Protein AF-G9X267-F1 (afdb_monomer)

Nearest PDB structures (foldseek):
  6a28-assembly1_B  TM=3.922E-01  e=1.666E+00  Deinococcus radiodurans R1 = ATCC 13939 = DSM 20539
  6a28-assembly1_A  TM=4.130E-01  e=1.900E+00  Deinococcus radiodurans R1 = ATCC 13939 = DSM 20539
  6mc6-assembly1_A  TM=5.071E-01  e=2.642E+00  Deinococcus radiodurans R1 = ATCC 13939 = DSM 20539
  5csa-assembly1_A  TM=5.816E-01  e=4.191E+00  Saccharomyces cerevisiae S288C
  6z1p-assembly1_Ay  TM=4.092E-01  e=8.654E+00  Tetrahymena thermophila SB210

Mean predicted aligned error: 7.08 Å

pLDDT: mean 89.08, std 7.4, range [58.88, 97.56]

Sequence (119 aa):
MKIRKKKGFTLLEIIAAVSLIVIISSVAIPMYMNIVDKQKYNTDLAVALQLEQQAKTYYIENKDTDKEKLKKYIEGIYGTMPKSKYNGSEFTVEFDTAKKVTVSAGGKTFIDKGKEQEF

Structure (mmCIF, N/CA/C/O backbone):
data_AF-G9X267-F1
#
_entry.id   AF-G9X267-F1
#
loop_
_atom_site.group_PDB
_atom_site.id
_atom_site.type_symbol
_atom_site.label_atom_id
_atom_site.label_alt_id
_atom_site.label_comp_id
_atom_site.label_asym_id
_atom_site.label_entity_id
_atom_site.label_seq_id
_atom_site.pdbx_PDB_ins_code
_atom_site.Cartn_x
_atom_site.Cartn_y
_atom_site.Cartn_z
_atom_site.occupancy
_atom_site.B_iso_or_equiv
_atom_site.auth_seq_id
_atom_site.auth_comp_id
_atom_site.auth_asym_id
_atom_site.auth_atom_id
_atom_site.pdbx_PDB_model_num
ATOM 1 N N . MET A 1 1 ? -14.352 34.604 54.914 1.00 61.75 1 MET A N 1
ATOM 2 C CA . MET A 1 1 ? -13.678 33.882 53.809 1.00 61.75 1 MET A CA 1
ATOM 3 C C . MET A 1 1 ? -14.744 33.158 52.980 1.00 61.75 1 MET A C 1
ATOM 5 O O . MET A 1 1 ? -15.395 32.267 53.505 1.00 61.75 1 MET A O 1
ATOM 9 N N . LYS A 1 2 ? -15.038 33.602 51.744 1.00 69.69 2 LYS A N 1
ATOM 10 C CA . LYS A 1 2 ? -16.081 32.996 50.883 1.00 69.69 2 LYS A CA 1
ATOM 11 C C . LYS A 1 2 ? -15.565 31.671 50.303 1.00 69.69 2 LYS A C 1
ATOM 13 O O . LYS A 1 2 ? -14.648 31.687 49.487 1.00 69.69 2 LYS A O 1
ATOM 18 N N . ILE A 1 3 ? -16.161 30.543 50.688 1.00 73.38 3 ILE A N 1
ATOM 19 C CA . ILE A 1 3 ? -15.852 29.228 50.107 1.00 73.38 3 ILE A CA 1
ATOM 20 C C . ILE A 1 3 ? -16.477 29.166 48.706 1.00 73.38 3 ILE A C 1
ATOM 22 O O . ILE A 1 3 ? -17.699 29.172 48.557 1.00 73.38 3 ILE A O 1
ATOM 26 N N . ARG A 1 4 ? -15.646 29.140 47.658 1.00 74.38 4 ARG A N 1
ATOM 27 C CA . ARG A 1 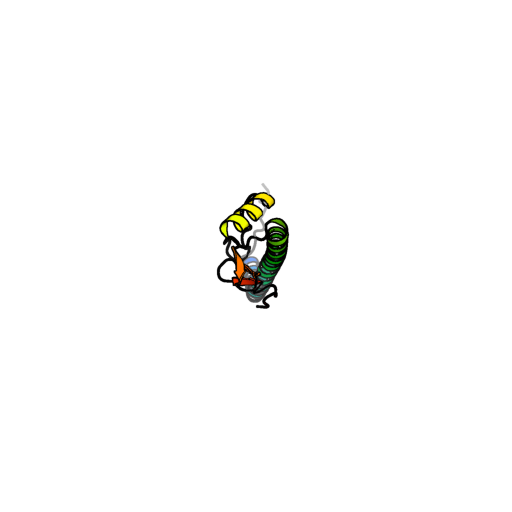4 ? -16.106 28.946 46.275 1.00 74.38 4 ARG A CA 1
ATOM 28 C C . ARG A 1 4 ? -16.433 27.465 46.066 1.00 74.38 4 ARG A C 1
ATOM 30 O O . ARG A 1 4 ? -15.525 26.639 46.053 1.00 74.38 4 ARG A O 1
ATOM 37 N N . LYS A 1 5 ? -17.712 27.121 45.880 1.00 76.50 5 LYS A N 1
ATOM 38 C CA . LYS A 1 5 ? -18.105 25.768 45.452 1.00 76.50 5 LYS A CA 1
ATOM 39 C C . LYS A 1 5 ? -17.572 25.526 44.039 1.00 76.50 5 LYS A C 1
ATOM 41 O O . LYS A 1 5 ? -17.958 26.233 43.109 1.00 76.50 5 LYS A O 1
ATOM 46 N N . LYS A 1 6 ? -16.690 24.539 43.872 1.00 75.81 6 LYS A N 1
ATOM 47 C CA . LYS A 1 6 ? -16.296 24.060 42.544 1.00 75.81 6 LYS A CA 1
ATOM 48 C C . LYS A 1 6 ? -17.446 23.220 41.991 1.00 75.81 6 LYS A C 1
ATOM 50 O O . LYS A 1 6 ? -17.775 22.190 42.570 1.00 75.81 6 LYS A O 1
ATOM 55 N N . LYS A 1 7 ? -18.083 23.676 40.910 1.00 77.19 7 LYS A N 1
ATOM 56 C CA . LYS A 1 7 ? -18.984 22.825 40.125 1.00 77.19 7 LYS A CA 1
ATOM 57 C C . LYS A 1 7 ? -18.103 21.820 39.377 1.00 77.19 7 LYS A C 1
ATOM 59 O O . LYS A 1 7 ? -17.317 22.229 38.529 1.00 77.19 7 LYS A O 1
ATOM 64 N N . GLY A 1 8 ? -18.153 20.555 39.782 1.00 76.06 8 GLY A N 1
ATOM 65 C CA . GLY A 1 8 ? -17.528 19.443 39.066 1.00 76.06 8 GLY A CA 1
ATOM 66 C C . GLY A 1 8 ? -18.527 18.782 38.119 1.00 76.06 8 GLY A C 1
ATOM 67 O O . GLY A 1 8 ? -19.733 18.948 38.296 1.00 76.06 8 GLY A O 1
ATOM 68 N N . PHE A 1 9 ? -18.014 18.044 37.135 1.00 81.00 9 PHE A N 1
ATOM 69 C CA . PHE A 1 9 ? -18.815 17.162 36.284 1.00 81.00 9 PHE A CA 1
ATOM 70 C C . PHE A 1 9 ? -19.533 16.101 37.123 1.00 81.00 9 PHE A C 1
ATOM 72 O O . PHE A 1 9 ? -18.973 15.578 38.091 1.00 81.00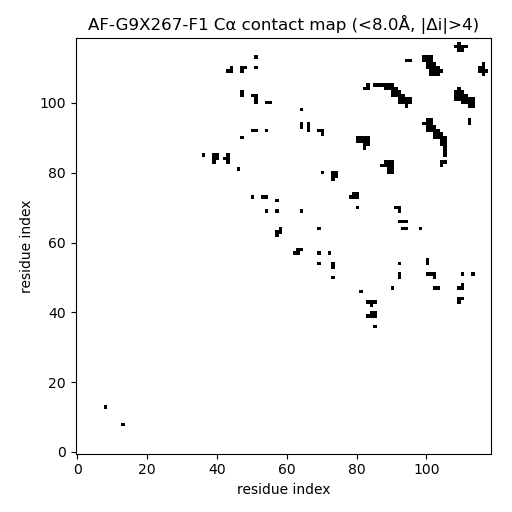 9 PHE A O 1
ATOM 79 N N . THR A 1 10 ? -20.762 15.768 36.740 1.00 91.06 10 THR A N 1
ATOM 80 C CA . THR A 1 10 ? -21.515 14.669 37.347 1.00 91.06 10 THR A CA 1
ATOM 81 C C . THR A 1 10 ? -21.170 13.341 36.674 1.00 91.06 10 THR A C 1
ATOM 83 O O . THR A 1 10 ? -20.849 13.286 35.487 1.00 91.06 10 THR A O 1
ATOM 86 N N . LEU A 1 11 ? -21.273 12.236 37.417 1.00 90.75 11 LEU A N 1
ATOM 87 C CA . LEU A 1 11 ? -21.100 10.896 36.840 1.00 90.75 11 LEU A CA 1
ATOM 88 C C . LEU A 1 11 ? -22.133 10.611 35.742 1.00 90.75 11 LEU A C 1
ATOM 90 O O . LEU A 1 11 ? -21.811 9.968 34.747 1.00 90.75 11 LEU A O 1
ATOM 94 N N . LEU A 1 12 ? -23.354 11.131 35.901 1.00 91.94 12 LEU A N 1
ATOM 95 C CA . LEU A 1 12 ? -24.434 10.967 34.933 1.00 91.94 12 LEU A CA 1
ATOM 96 C C . LEU A 1 12 ? -24.082 11.583 33.572 1.00 91.94 12 LEU A C 1
ATOM 98 O O . LEU A 1 12 ? -24.321 10.954 32.546 1.00 91.94 12 LEU A O 1
ATOM 102 N N . GLU A 1 13 ? -23.477 12.774 33.560 1.00 91.06 13 GLU A N 1
ATOM 103 C CA . GLU A 1 13 ? -23.044 13.440 32.323 1.00 91.06 13 GLU A CA 1
ATOM 104 C C . GLU A 1 13 ? -21.987 12.622 31.576 1.00 91.06 13 GLU A C 1
ATOM 106 O O . GLU A 1 13 ? -22.064 12.483 30.356 1.00 91.06 13 GLU A O 1
ATOM 111 N N . ILE A 1 14 ? -21.035 12.023 32.298 1.00 93.19 14 ILE A N 1
ATOM 112 C CA . ILE A 1 14 ? -20.004 11.176 31.686 1.00 93.19 14 ILE A CA 1
ATOM 113 C C . ILE A 1 14 ? -20.614 9.884 31.129 1.00 93.19 14 ILE A C 1
ATOM 115 O O . ILE A 1 14 ? -20.290 9.488 30.010 1.00 93.19 14 ILE A O 1
ATOM 119 N N . ILE A 1 15 ? -21.533 9.247 31.860 1.00 94.56 15 ILE A N 1
ATOM 120 C CA . ILE A 1 15 ? -22.183 8.004 31.417 1.00 94.56 15 ILE A CA 1
ATOM 121 C C . ILE A 1 15 ? -23.044 8.250 30.177 1.00 94.56 15 ILE A C 1
ATOM 123 O O . ILE A 1 15 ? -22.941 7.496 29.208 1.00 94.56 15 ILE A O 1
ATOM 127 N N . ALA A 1 16 ? -23.859 9.308 30.175 1.00 94.38 16 ALA A N 1
ATOM 128 C CA . ALA A 1 16 ? -24.692 9.654 29.027 1.00 94.38 16 ALA A CA 1
ATOM 129 C C . ALA A 1 16 ? -23.839 9.961 27.781 1.00 94.38 16 ALA A C 1
ATOM 131 O O . ALA A 1 16 ? -24.141 9.467 26.694 1.00 94.38 16 ALA A O 1
ATOM 132 N N . ALA A 1 17 ? -22.738 10.706 27.942 1.00 95.25 17 ALA A N 1
ATOM 133 C CA . ALA A 1 17 ? -21.836 11.044 26.844 1.00 95.25 17 ALA A CA 1
ATOM 134 C C . ALA A 1 17 ? -21.128 9.811 26.256 1.00 95.25 17 ALA A C 1
ATOM 136 O O . ALA A 1 17 ? -21.152 9.608 25.042 1.00 95.25 17 ALA A O 1
ATOM 137 N N . VAL A 1 18 ? -20.530 8.958 27.096 1.00 95.25 18 VAL A N 1
ATOM 138 C CA . VAL A 1 18 ? -19.819 7.755 26.624 1.00 95.25 18 VAL A CA 1
ATOM 139 C C . VAL A 1 18 ? -20.787 6.760 25.984 1.00 95.25 18 VAL A C 1
ATOM 141 O O . VAL A 1 18 ? -20.467 6.191 24.942 1.00 95.25 18 VAL A O 1
ATOM 144 N N . SER A 1 19 ? -21.993 6.604 26.541 1.00 96.44 19 SER A N 1
ATOM 145 C CA . SER A 1 19 ? -23.028 5.734 25.962 1.00 96.44 19 SER A CA 1
ATOM 146 C C . SER A 1 19 ? -23.389 6.162 24.539 1.00 96.44 19 SER A C 1
ATOM 148 O O . SER A 1 19 ? -23.449 5.327 23.638 1.00 96.44 19 SER A O 1
ATOM 150 N N . LEU A 1 20 ? -23.554 7.469 24.308 1.00 96.62 20 LEU A N 1
ATOM 151 C CA . LEU A 1 20 ? -23.828 7.997 22.973 1.00 96.62 20 LEU A CA 1
ATOM 152 C C . LEU A 1 20 ? -22.650 7.776 22.011 1.00 96.62 20 LEU A C 1
ATOM 154 O O . LEU A 1 20 ? -22.869 7.340 20.881 1.00 96.62 20 LEU A O 1
ATOM 158 N N . ILE A 1 21 ? -21.410 8.024 22.458 1.00 97.00 21 ILE A N 1
ATOM 159 C CA . ILE A 1 21 ? -20.197 7.813 21.648 1.00 97.00 21 ILE A CA 1
ATOM 160 C C . ILE A 1 21 ? -20.065 6.344 21.228 1.00 97.00 21 ILE A C 1
ATOM 162 O O . ILE A 1 21 ? -19.714 6.071 20.082 1.00 97.00 21 ILE A O 1
ATOM 166 N N . VAL A 1 22 ? -20.373 5.392 22.111 1.00 97.56 22 VAL A N 1
ATOM 167 C CA . VAL A 1 22 ? -20.301 3.953 21.805 1.00 97.56 22 VAL A CA 1
ATOM 168 C C . VAL A 1 22 ? -21.304 3.567 20.718 1.00 97.56 22 VAL A C 1
ATOM 170 O O . VAL A 1 22 ? -20.935 2.874 19.769 1.00 97.56 22 VAL A O 1
ATOM 173 N N . ILE A 1 23 ? -22.544 4.059 20.808 1.00 96.88 23 ILE A N 1
ATOM 174 C CA . ILE A 1 23 ? -23.588 3.783 19.813 1.00 96.88 23 ILE A CA 1
ATOM 175 C C . ILE A 1 23 ? -23.154 4.300 18.437 1.00 96.88 23 ILE A C 1
ATOM 177 O O . ILE A 1 23 ? -23.133 3.527 17.479 1.00 96.88 23 ILE A O 1
ATOM 181 N N . ILE A 1 24 ? -22.734 5.566 18.330 1.00 97.31 24 ILE A N 1
ATOM 182 C CA . ILE A 1 24 ? -22.309 6.127 17.034 1.00 97.31 24 ILE A CA 1
ATOM 183 C C . ILE A 1 24 ? -21.029 5.459 16.511 1.00 97.31 24 ILE A C 1
ATOM 185 O O . ILE A 1 24 ? -20.918 5.197 15.313 1.00 97.31 24 ILE A O 1
ATOM 189 N N . SER A 1 25 ? -20.084 5.122 17.395 1.00 97.00 25 SER A N 1
ATOM 190 C CA . SER A 1 25 ? -18.808 4.506 17.009 1.00 97.00 25 SER A CA 1
ATOM 191 C C . SER A 1 25 ? -18.994 3.093 16.469 1.00 97.00 25 SER A C 1
ATOM 1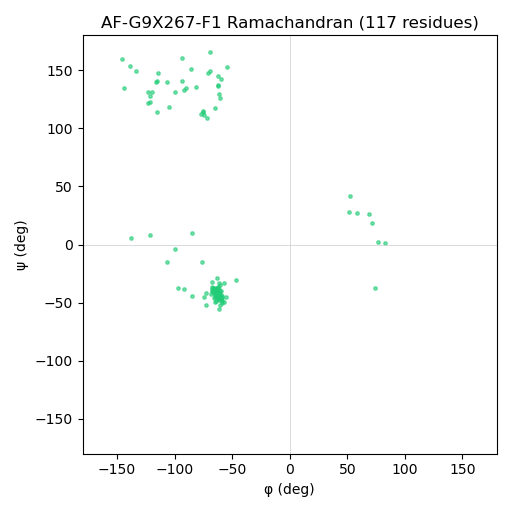93 O O . SER A 1 25 ? -18.260 2.696 15.566 1.00 97.00 25 SER A O 1
ATOM 195 N N . SER A 1 26 ? -19.996 2.354 16.962 1.00 96.75 26 SER A N 1
ATOM 196 C CA . SER A 1 26 ? -20.288 0.993 16.493 1.00 96.75 26 SER A CA 1
ATOM 197 C C . SER A 1 26 ? -20.557 0.921 14.982 1.00 96.75 26 SER A C 1
ATOM 199 O O . SER A 1 26 ? -20.152 -0.042 14.337 1.00 96.75 26 SER A O 1
ATOM 201 N N . VAL A 1 27 ? -21.163 1.965 14.403 1.00 95.69 27 VAL A N 1
ATOM 202 C CA . VAL A 1 27 ? -21.446 2.062 12.960 1.00 95.69 27 VAL A CA 1
ATOM 203 C C . VAL A 1 27 ? -20.371 2.866 12.226 1.00 95.69 27 VAL A C 1
ATOM 205 O O . VAL A 1 27 ? -19.990 2.520 11.108 1.00 95.69 27 VAL A O 1
ATOM 208 N N . ALA 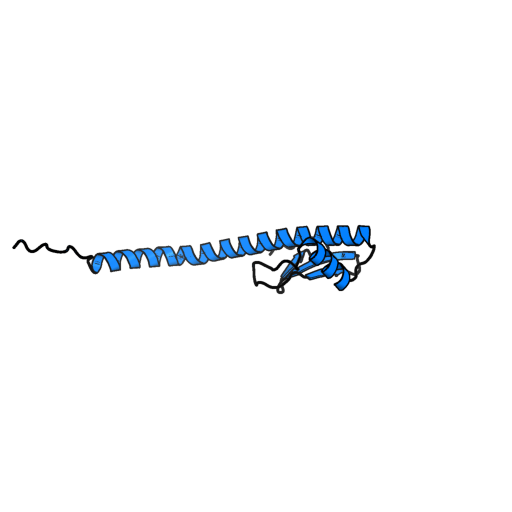A 1 28 ? -19.848 3.927 12.847 1.00 96.81 28 ALA A N 1
ATOM 209 C CA . ALA A 1 28 ? -18.881 4.813 12.206 1.00 96.81 28 ALA A CA 1
ATOM 210 C C . ALA A 1 28 ? -17.526 4.134 11.941 1.00 96.81 28 ALA A C 1
ATOM 212 O O . ALA A 1 28 ? -16.946 4.338 10.876 1.00 96.81 28 ALA A O 1
ATOM 213 N N . ILE A 1 29 ? -17.029 3.307 12.869 1.00 95.75 29 ILE A N 1
ATOM 214 C CA . ILE A 1 29 ? -15.726 2.636 12.738 1.00 95.75 29 ILE A CA 1
ATOM 215 C C . ILE A 1 29 ? -15.666 1.707 11.510 1.00 95.75 29 ILE A C 1
ATOM 217 O O . ILE A 1 29 ? -14.773 1.911 10.685 1.00 95.75 29 ILE A O 1
ATOM 221 N N . PRO A 1 30 ? -16.570 0.721 11.319 1.00 95.12 30 PRO A N 1
ATOM 222 C CA . PRO A 1 30 ? -16.485 -0.177 10.163 1.00 95.12 30 PRO A CA 1
ATOM 223 C C . PRO A 1 30 ? -16.651 0.566 8.830 1.00 95.12 30 PRO A C 1
ATOM 225 O O . PRO A 1 30 ? -15.941 0.275 7.869 1.00 95.12 30 PRO A O 1
ATOM 228 N N . MET A 1 31 ? -17.532 1.571 8.775 1.00 95.81 31 MET A N 1
ATOM 229 C CA . MET A 1 31 ? -17.694 2.413 7.587 1.00 95.81 31 MET A CA 1
ATOM 230 C C . MET A 1 31 ? -16.404 3.170 7.252 1.00 95.81 31 MET A C 1
ATOM 232 O O . MET A 1 31 ? -15.969 3.176 6.101 1.00 95.81 31 MET A O 1
ATOM 236 N N . TYR A 1 32 ? -15.782 3.788 8.256 1.00 95.50 32 TYR A N 1
ATOM 237 C CA . TYR A 1 32 ? -14.528 4.511 8.087 1.00 95.50 32 TYR A CA 1
ATOM 238 C C . TYR A 1 32 ? -13.400 3.591 7.604 1.00 95.50 32 TYR A C 1
ATOM 240 O O . TYR A 1 32 ? -12.677 3.959 6.680 1.00 95.50 32 TYR A O 1
ATOM 248 N N . MET A 1 33 ? -13.289 2.377 8.156 1.00 94.62 33 MET A N 1
ATOM 249 C CA . MET A 1 33 ? -12.284 1.404 7.714 1.00 94.62 33 MET A CA 1
ATOM 250 C C . MET A 1 33 ? -12.447 1.034 6.236 1.00 94.62 33 MET A C 1
ATOM 252 O O . MET A 1 33 ? -11.475 1.109 5.488 1.00 94.62 33 MET A O 1
ATOM 256 N N . ASN A 1 34 ? -13.674 0.760 5.780 1.00 93.31 34 ASN A N 1
ATOM 257 C CA . ASN A 1 34 ? -13.939 0.467 4.366 1.00 93.31 34 ASN A CA 1
ATOM 258 C C . ASN A 1 34 ? -13.539 1.629 3.441 1.00 93.31 34 ASN A C 1
ATOM 260 O O . ASN A 1 34 ? -12.981 1.412 2.364 1.00 93.31 34 ASN A O 1
ATOM 264 N N . ILE A 1 35 ? -13.804 2.874 3.854 1.00 94.25 35 ILE A N 1
ATOM 265 C CA . ILE A 1 35 ? -13.398 4.065 3.094 1.00 94.25 35 ILE A CA 1
ATOM 266 C C . ILE A 1 35 ? -11.874 4.145 3.020 1.00 94.25 35 ILE A C 1
ATOM 268 O O . ILE A 1 35 ? -11.326 4.331 1.935 1.00 94.25 35 ILE A O 1
ATOM 272 N N . VAL A 1 36 ? -11.183 3.991 4.150 1.00 93.81 36 VAL A N 1
ATOM 273 C CA . VAL A 1 36 ? -9.717 4.035 4.208 1.00 93.81 36 VAL A CA 1
ATOM 274 C C . VAL A 1 36 ? -9.100 2.950 3.329 1.00 93.81 36 VAL A C 1
ATOM 276 O O . VAL A 1 36 ? -8.1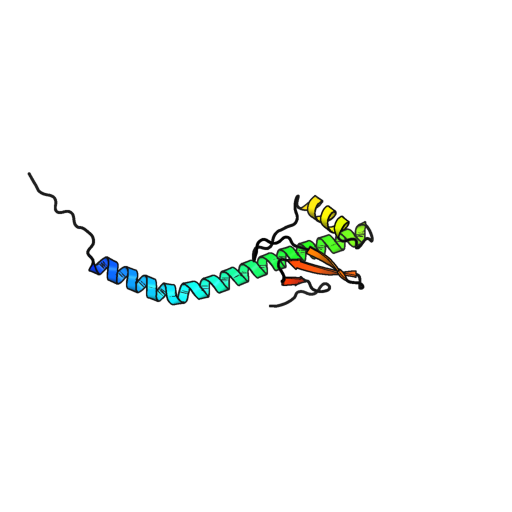65 3.238 2.582 1.00 93.81 36 VAL A O 1
ATOM 279 N N . ASP A 1 37 ? -9.631 1.732 3.357 1.00 92.12 37 ASP A N 1
ATOM 280 C CA . ASP A 1 37 ? -9.112 0.630 2.549 1.00 92.12 37 ASP A CA 1
ATOM 281 C C . ASP A 1 37 ? -9.333 0.856 1.050 1.00 92.12 37 ASP A C 1
ATOM 283 O O . ASP A 1 37 ? -8.412 0.633 0.259 1.00 92.12 37 ASP A O 1
ATOM 287 N N . LYS A 1 38 ? -10.481 1.423 0.653 1.00 91.69 38 LYS A N 1
ATOM 288 C CA . LYS A 1 38 ? -10.719 1.852 -0.733 1.00 91.69 38 LYS A CA 1
ATOM 289 C C . LYS A 1 38 ? -9.761 2.965 -1.168 1.00 91.69 38 LYS A C 1
ATOM 291 O O . LYS A 1 38 ? -9.250 2.934 -2.283 1.00 91.69 38 LYS A O 1
ATOM 296 N N . GLN A 1 39 ? -9.478 3.935 -0.298 1.00 93.06 39 GLN A N 1
ATOM 297 C CA . GLN A 1 39 ? -8.527 5.013 -0.601 1.00 93.06 39 GLN A CA 1
ATOM 298 C C . GLN A 1 39 ? -7.093 4.490 -0.744 1.00 93.06 39 GLN A C 1
ATOM 300 O O . GLN A 1 39 ? -6.379 4.896 -1.662 1.00 93.06 39 GLN A O 1
ATOM 305 N N . LYS A 1 40 ? -6.676 3.558 0.124 1.00 92.25 40 LYS A N 1
ATOM 306 C CA . LYS A 1 40 ? -5.380 2.872 0.006 1.00 92.25 40 LYS A CA 1
ATOM 307 C C . LYS A 1 40 ? -5.279 2.117 -1.316 1.00 92.25 40 LYS A C 1
ATOM 309 O O . LYS A 1 40 ? -4.286 2.283 -2.015 1.00 92.25 40 LYS A O 1
ATOM 314 N N . TYR A 1 41 ? -6.316 1.355 -1.673 1.00 90.94 41 TYR A N 1
ATOM 315 C CA . TYR A 1 41 ? -6.370 0.631 -2.941 1.00 90.94 41 TYR A CA 1
ATOM 316 C C . TYR A 1 41 ? -6.254 1.572 -4.146 1.00 90.94 41 TYR A C 1
ATOM 318 O O . TYR A 1 41 ? -5.384 1.381 -4.988 1.00 90.94 41 TYR A O 1
ATOM 326 N N . ASN A 1 42 ? -7.062 2.634 -4.191 1.00 91.94 42 ASN A N 1
ATOM 327 C CA . ASN A 1 42 ? -7.040 3.604 -5.287 1.00 91.94 42 ASN A CA 1
ATOM 328 C C . ASN A 1 42 ? -5.691 4.329 -5.405 1.00 91.94 42 ASN A C 1
ATOM 330 O O . ASN A 1 42 ? -5.226 4.605 -6.509 1.00 91.94 42 ASN A O 1
ATOM 334 N N . THR A 1 43 ? -5.052 4.631 -4.271 1.00 93.69 43 THR A N 1
ATOM 335 C CA . THR A 1 43 ? -3.712 5.233 -4.259 1.00 93.69 43 THR A CA 1
ATOM 336 C C . THR A 1 43 ? -2.685 4.271 -4.848 1.00 93.69 43 THR A C 1
ATOM 338 O O . THR A 1 43 ? -1.877 4.672 -5.684 1.00 93.69 43 THR A O 1
ATOM 341 N N . ASP A 1 44 ? -2.734 3.000 -4.450 1.00 94.12 44 ASP A N 1
ATOM 342 C CA . ASP A 1 44 ? -1.820 1.980 -4.958 1.00 94.12 44 ASP A CA 1
ATOM 343 C C . ASP A 1 44 ? -2.056 1.683 -6.445 1.00 94.12 44 ASP A C 1
ATOM 345 O O . ASP A 1 44 ? -1.089 1.521 -7.187 1.00 94.12 44 ASP A O 1
ATOM 349 N N . LEU A 1 45 ? -3.310 1.704 -6.908 1.00 92.56 45 LEU A N 1
ATOM 350 C CA . LEU A 1 45 ? -3.656 1.599 -8.326 1.00 92.56 45 LEU A CA 1
ATOM 351 C C . LEU A 1 45 ? -3.073 2.765 -9.135 1.00 92.56 45 LEU A C 1
ATOM 353 O O . LEU A 1 45 ? -2.459 2.547 -10.177 1.00 92.56 45 LEU A O 1
ATOM 357 N N . ALA A 1 46 ? -3.196 4.000 -8.642 1.00 93.31 46 ALA A N 1
ATOM 358 C CA . ALA A 1 46 ? -2.624 5.169 -9.309 1.00 93.31 46 ALA A CA 1
ATOM 359 C C . ALA A 1 46 ? -1.091 5.084 -9.412 1.00 93.31 46 ALA A C 1
ATOM 361 O O . ALA A 1 46 ? -0.520 5.393 -10.459 1.00 93.31 46 ALA A O 1
ATOM 362 N N . VAL A 1 47 ? -0.420 4.622 -8.351 1.00 94.06 47 VAL A N 1
ATOM 363 C CA . VAL A 1 47 ? 1.027 4.356 -8.379 1.00 94.06 47 VAL A CA 1
ATOM 364 C C . VAL A 1 47 ? 1.347 3.242 -9.376 1.00 94.06 47 VAL A C 1
ATOM 366 O O . VAL A 1 47 ? 2.288 3.374 -10.154 1.00 94.06 47 VAL A O 1
ATOM 369 N N . ALA A 1 48 ? 0.554 2.172 -9.410 1.00 93.38 48 ALA A N 1
ATOM 370 C CA . ALA A 1 48 ? 0.761 1.066 -10.333 1.00 93.38 48 ALA A CA 1
ATOM 371 C C . ALA A 1 48 ? 0.638 1.490 -11.805 1.00 93.38 48 ALA A C 1
ATOM 373 O O . ALA A 1 48 ? 1.469 1.087 -12.614 1.00 93.38 48 ALA A O 1
ATOM 374 N N . LEU A 1 49 ? -0.322 2.353 -12.146 1.00 92.81 49 LEU A N 1
ATOM 375 C CA . LEU A 1 49 ? -0.457 2.935 -13.488 1.00 92.81 49 LEU A CA 1
ATOM 376 C C . LEU A 1 49 ? 0.757 3.790 -13.873 1.00 92.81 49 LEU A C 1
ATOM 378 O O . LEU A 1 49 ? 1.251 3.709 -14.997 1.00 92.81 49 LEU A O 1
ATOM 382 N N . GLN A 1 50 ? 1.284 4.584 -12.937 1.00 93.75 50 GLN A N 1
ATOM 383 C CA . GLN A 1 50 ? 2.512 5.345 -13.179 1.00 93.75 50 GLN A CA 1
ATOM 384 C C . GLN A 1 50 ? 3.699 4.415 -13.435 1.00 93.75 50 GLN A C 1
ATOM 386 O O . GLN A 1 50 ? 4.440 4.617 -14.395 1.00 93.75 50 GLN A O 1
ATOM 391 N N . LEU A 1 51 ? 3.860 3.375 -12.615 1.00 93.44 51 LEU A N 1
ATOM 392 C CA . LEU A 1 51 ? 4.916 2.376 -12.777 1.00 93.44 51 LEU A CA 1
ATOM 393 C C . LEU A 1 51 ? 4.783 1.602 -14.093 1.00 93.44 51 LEU A C 1
ATOM 395 O O . LEU A 1 51 ? 5.788 1.323 -14.744 1.00 93.44 51 LEU A O 1
ATOM 399 N N . GLU A 1 52 ? 3.555 1.303 -14.517 1.00 93.38 52 GLU A N 1
ATOM 400 C CA . GLU A 1 52 ? 3.279 0.684 -15.810 1.00 93.38 52 GLU A CA 1
ATOM 401 C C . GLU A 1 52 ? 3.755 1.573 -16.965 1.00 93.38 52 GLU A C 1
ATOM 403 O O . GLU A 1 52 ? 4.436 1.102 -17.880 1.00 93.38 52 GLU A O 1
ATOM 408 N N . GLN A 1 53 ? 3.459 2.873 -16.897 1.00 92.19 53 GLN A N 1
ATOM 409 C CA . GLN A 1 53 ? 3.924 3.841 -17.884 1.00 92.19 53 GLN A CA 1
ATOM 410 C C . GLN A 1 53 ? 5.454 3.945 -17.900 1.00 92.19 53 GLN A C 1
ATOM 412 O O . GLN A 1 53 ? 6.041 3.958 -18.981 1.00 92.19 53 GLN A O 1
ATOM 417 N N . GLN A 1 54 ? 6.112 3.962 -16.736 1.00 92.44 54 GLN A N 1
ATOM 418 C CA . GLN A 1 54 ? 7.578 3.982 -16.672 1.00 92.44 54 GLN A CA 1
ATOM 419 C C . GLN A 1 54 ? 8.199 2.713 -17.256 1.00 92.44 54 GLN A C 1
ATOM 421 O O . GLN A 1 54 ? 9.188 2.792 -17.980 1.00 92.44 54 GLN A O 1
ATOM 426 N N . ALA A 1 55 ? 7.600 1.547 -17.014 1.00 92.06 55 ALA A N 1
ATOM 427 C CA . ALA A 1 55 ? 8.056 0.305 -17.624 1.00 92.06 55 ALA A CA 1
ATOM 428 C C . ALA A 1 55 ? 7.894 0.319 -19.148 1.00 92.06 55 ALA A C 1
ATOM 430 O O . ALA A 1 55 ? 8.818 -0.059 -19.867 1.00 92.06 55 ALA A O 1
ATOM 431 N N . LYS A 1 56 ? 6.767 0.819 -19.669 1.00 91.00 56 LYS A N 1
ATOM 432 C CA . LYS A 1 56 ? 6.582 1.002 -21.119 1.00 91.00 56 LYS A CA 1
ATOM 433 C C . LYS A 1 56 ? 7.650 1.926 -21.710 1.00 91.00 56 LYS A C 1
ATOM 435 O O . LYS A 1 56 ? 8.244 1.571 -22.726 1.00 91.00 56 LYS A O 1
ATOM 440 N N . THR A 1 57 ? 7.927 3.062 -21.067 1.00 92.38 57 THR A N 1
ATOM 441 C CA . THR A 1 57 ? 8.997 3.986 -21.479 1.00 92.38 57 THR A CA 1
ATOM 442 C C . THR A 1 57 ? 10.357 3.290 -21.483 1.00 92.38 57 THR A C 1
ATOM 444 O O . THR A 1 57 ? 11.047 3.310 -22.500 1.00 92.38 57 THR A O 1
ATOM 447 N N . TYR A 1 58 ? 10.698 2.577 -20.406 1.00 93.31 58 TYR A N 1
ATOM 448 C CA . TYR A 1 58 ? 11.941 1.814 -20.305 1.00 93.31 58 TYR A CA 1
ATOM 449 C C . TYR A 1 58 ? 12.109 0.816 -21.457 1.00 93.31 58 TYR A C 1
ATOM 451 O O . TYR A 1 58 ? 13.177 0.749 -22.069 1.00 93.31 58 TYR A O 1
ATOM 459 N N . TYR A 1 59 ? 11.051 0.069 -21.786 1.00 92.19 59 TYR A N 1
ATOM 460 C CA . TYR A 1 59 ? 11.073 -0.887 -22.891 1.00 92.19 59 TYR A CA 1
ATOM 461 C C . TYR A 1 59 ? 11.241 -0.200 -24.253 1.00 92.19 59 TYR A C 1
ATOM 463 O O . TYR A 1 59 ? 11.941 -0.722 -25.119 1.00 92.19 59 TYR A O 1
ATOM 471 N N . ILE A 1 60 ? 10.638 0.973 -24.461 1.00 92.50 60 ILE A N 1
ATOM 472 C CA . ILE A 1 60 ? 10.814 1.746 -25.700 1.00 92.50 60 ILE A CA 1
ATOM 473 C C . ILE A 1 60 ? 12.271 2.205 -25.852 1.00 92.50 60 ILE A C 1
ATOM 475 O O . ILE A 1 60 ? 12.832 2.093 -26.942 1.00 92.50 60 ILE A O 1
ATOM 479 N N . GLU A 1 61 ? 12.887 2.676 -24.768 1.00 92.19 61 GLU A N 1
ATOM 480 C CA . GLU A 1 61 ? 14.254 3.208 -24.765 1.00 92.19 61 GLU A CA 1
ATOM 481 C C . GLU A 1 61 ? 15.318 2.109 -24.879 1.00 92.19 61 GLU A C 1
ATOM 483 O O . GLU A 1 61 ? 16.262 2.227 -25.658 1.00 92.19 61 GLU A O 1
ATOM 488 N N . ASN A 1 62 ? 15.160 1.024 -24.121 1.00 91.31 62 ASN A N 1
ATOM 489 C CA . ASN A 1 62 ? 16.209 0.020 -23.936 1.00 91.31 62 ASN A CA 1
ATOM 490 C C . ASN A 1 62 ? 15.939 -1.284 -24.696 1.00 91.31 62 ASN A C 1
ATOM 492 O O . ASN A 1 62 ? 16.849 -2.095 -24.855 1.00 91.31 62 ASN A O 1
ATOM 496 N N . LYS A 1 63 ? 14.698 -1.503 -25.162 1.00 90.00 63 LYS A N 1
ATOM 497 C CA . LYS A 1 63 ? 14.218 -2.778 -25.737 1.00 90.00 63 LYS A CA 1
ATOM 498 C C . LYS A 1 63 ? 14.499 -3.988 -24.844 1.00 90.00 63 LYS A C 1
ATOM 500 O O . LYS A 1 63 ? 14.630 -5.109 -25.334 1.00 90.00 63 LYS A O 1
ATOM 505 N N . ASP A 1 64 ? 14.569 -3.747 -23.541 1.00 90.06 64 ASP A N 1
ATOM 506 C CA . ASP A 1 64 ? 14.891 -4.728 -22.516 1.00 90.06 64 ASP A CA 1
ATOM 507 C C . ASP A 1 64 ? 13.670 -4.948 -21.617 1.00 90.06 64 ASP A C 1
ATOM 509 O O . ASP A 1 64 ? 12.859 -4.046 -21.396 1.00 90.06 64 ASP A O 1
ATOM 513 N N . THR A 1 65 ? 13.529 -6.170 -21.127 1.00 90.12 65 THR A N 1
ATOM 514 C CA . THR A 1 65 ? 12.470 -6.599 -20.209 1.00 90.12 65 THR A CA 1
ATOM 515 C C . THR A 1 65 ? 13.040 -7.154 -18.906 1.00 90.12 65 THR A C 1
ATOM 517 O O . THR A 1 65 ? 12.295 -7.717 -18.106 1.00 90.12 65 THR A O 1
ATOM 52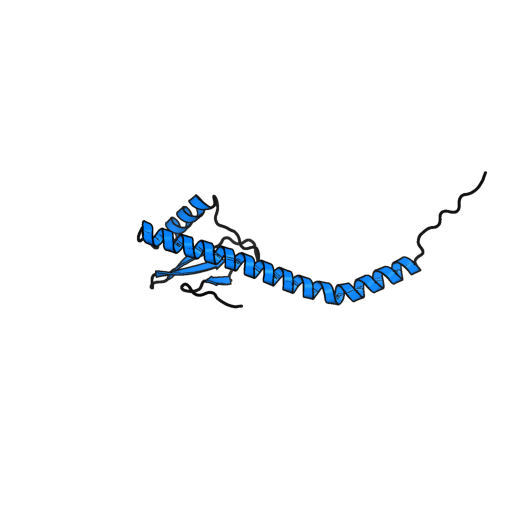0 N N . ASP A 1 66 ? 14.354 -7.035 -18.695 1.00 92.19 66 ASP A N 1
ATOM 521 C CA . ASP A 1 66 ? 15.023 -7.481 -17.482 1.00 92.19 66 ASP A CA 1
ATOM 522 C C . ASP A 1 66 ? 14.489 -6.755 -16.239 1.00 92.19 66 ASP A C 1
ATOM 524 O O . ASP A 1 66 ? 14.471 -5.523 -16.147 1.00 92.19 66 ASP A O 1
ATOM 528 N N . LYS A 1 67 ? 14.060 -7.551 -15.259 1.00 88.44 67 LYS A N 1
ATOM 529 C CA . LYS A 1 67 ? 13.424 -7.074 -14.031 1.00 88.44 67 LYS A CA 1
ATOM 530 C C . LYS A 1 67 ? 14.370 -6.240 -13.165 1.00 88.44 67 LYS A C 1
ATOM 532 O O . LYS A 1 67 ? 13.937 -5.250 -12.577 1.00 88.44 67 LYS A O 1
ATOM 537 N N . GLU A 1 68 ? 15.642 -6.622 -13.054 1.00 90.75 68 GLU A N 1
ATOM 538 C CA . GLU A 1 68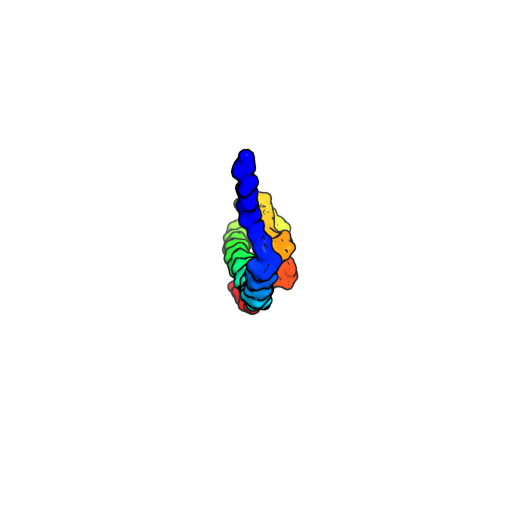 ? 16.592 -5.916 -12.188 1.00 90.75 68 GLU A CA 1
ATOM 539 C C . GLU A 1 68 ? 16.983 -4.564 -12.773 1.00 90.75 68 GLU A C 1
ATOM 541 O O . GLU A 1 68 ? 17.055 -3.566 -12.051 1.00 90.75 68 GLU A O 1
ATOM 546 N N . LYS A 1 69 ? 17.206 -4.507 -14.088 1.00 90.75 69 LYS A N 1
ATOM 547 C CA . LYS A 1 69 ? 17.491 -3.245 -14.772 1.00 90.75 69 LYS A CA 1
ATOM 548 C C . LYS A 1 69 ? 16.287 -2.313 -14.758 1.00 90.75 69 LYS A C 1
ATOM 550 O O . LYS A 1 69 ? 16.464 -1.124 -14.497 1.00 90.75 69 LYS A O 1
ATOM 555 N N . LEU A 1 70 ? 15.079 -2.843 -14.958 1.00 90.81 70 LEU A N 1
ATOM 556 C CA . LEU A 1 70 ? 13.850 -2.065 -14.819 1.00 90.81 70 LEU A CA 1
ATOM 557 C C . LEU A 1 70 ? 13.695 -1.514 -13.395 1.00 90.81 70 LEU A C 1
ATOM 559 O O . LEU A 1 70 ? 13.388 -0.335 -13.228 1.00 90.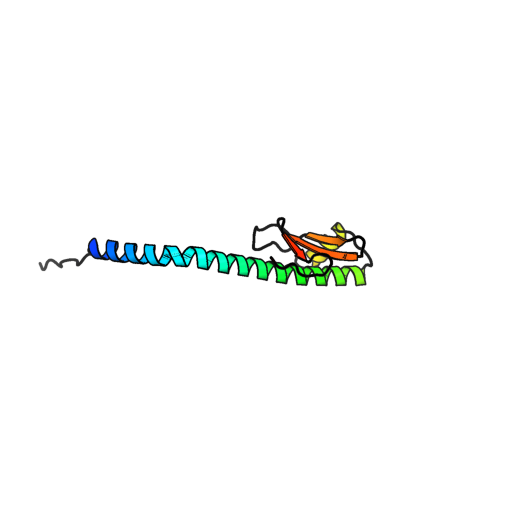81 70 LEU A O 1
ATOM 563 N N . LYS A 1 71 ? 13.956 -2.334 -12.366 1.00 91.50 71 LYS A N 1
ATOM 564 C CA . LYS A 1 71 ? 13.932 -1.878 -10.969 1.00 91.50 71 LYS A CA 1
ATOM 565 C C . LYS A 1 71 ? 14.894 -0.706 -10.759 1.00 91.50 71 LYS A C 1
ATOM 567 O O . LYS A 1 71 ? 14.474 0.330 -10.256 1.00 91.50 71 LYS A O 1
ATOM 572 N N . LYS A 1 72 ? 16.145 -0.826 -11.218 1.00 91.56 72 LYS A N 1
ATOM 573 C CA . LYS A 1 72 ? 17.149 0.250 -11.119 1.00 91.56 72 LYS A CA 1
ATOM 574 C C . LYS A 1 72 ? 16.745 1.515 -11.875 1.00 91.56 72 LYS A C 1
ATOM 576 O O . LYS A 1 72 ? 16.997 2.613 -11.393 1.00 91.56 72 LYS A O 1
ATOM 581 N N . TYR A 1 73 ? 16.118 1.377 -13.043 1.00 91.06 73 TYR A N 1
ATOM 582 C CA . TYR A 1 73 ? 15.601 2.514 -13.808 1.00 91.06 73 TYR A CA 1
ATOM 583 C C . TYR A 1 73 ? 14.527 3.275 -13.024 1.00 91.06 73 TYR A C 1
ATOM 585 O O . TYR A 1 73 ? 14.610 4.493 -12.879 1.00 91.06 73 TYR A O 1
ATOM 593 N N . ILE A 1 74 ? 13.558 2.556 -12.450 1.00 91.19 74 ILE A N 1
ATOM 594 C CA . ILE A 1 74 ? 12.496 3.149 -11.628 1.00 91.19 74 ILE A CA 1
ATOM 595 C C . ILE A 1 74 ? 13.086 3.787 -10.362 1.00 91.19 74 ILE A C 1
ATOM 597 O O . ILE A 1 74 ? 12.728 4.911 -10.013 1.00 91.19 74 ILE A O 1
ATOM 601 N N . GLU A 1 75 ? 14.029 3.123 -9.696 1.00 92.06 75 GLU A N 1
ATOM 602 C CA . GLU A 1 75 ? 14.742 3.690 -8.545 1.00 92.06 75 GLU A CA 1
ATOM 603 C C . GLU A 1 75 ? 15.531 4.953 -8.911 1.00 92.06 75 GLU A C 1
ATOM 605 O O . GLU A 1 75 ? 15.584 5.881 -8.112 1.00 92.06 75 GLU A O 1
ATOM 610 N N . GLY A 1 76 ? 16.073 5.051 -10.128 1.00 90.81 76 GLY A N 1
ATOM 611 C CA . GLY A 1 76 ? 16.715 6.271 -10.623 1.00 90.81 76 GLY A CA 1
ATOM 612 C C . GLY A 1 76 ? 15.763 7.468 -10.742 1.00 90.81 76 GLY A C 1
ATOM 613 O O . GLY A 1 76 ? 16.195 8.605 -10.571 1.00 90.81 76 GLY A O 1
ATOM 614 N N . ILE A 1 77 ? 14.471 7.225 -10.986 1.00 88.75 77 ILE A N 1
ATOM 615 C CA . ILE A 1 77 ? 13.438 8.268 -11.110 1.00 88.75 77 ILE A CA 1
ATOM 616 C C . ILE A 1 77 ? 12.895 8.675 -9.735 1.00 88.75 77 ILE A C 1
ATOM 618 O O . ILE A 1 77 ? 12.724 9.859 -9.452 1.00 88.75 77 ILE A O 1
ATOM 622 N N . TYR A 1 78 ? 12.610 7.694 -8.878 1.00 86.50 78 TYR A N 1
ATOM 623 C CA . TYR A 1 78 ? 11.921 7.905 -7.599 1.00 86.50 78 TYR A CA 1
ATOM 624 C C . TYR A 1 78 ? 12.865 7.946 -6.384 1.00 86.50 78 TYR A C 1
ATOM 626 O O . TYR A 1 78 ? 12.414 8.135 -5.254 1.00 86.50 78 TYR A O 1
ATOM 634 N N . GLY A 1 79 ? 14.166 7.722 -6.576 1.00 89.69 79 GLY A N 1
ATOM 635 C CA . GLY A 1 79 ? 15.166 7.525 -5.521 1.00 89.69 79 GLY A CA 1
ATOM 636 C C . GLY A 1 79 ? 15.081 6.152 -4.842 1.00 89.69 79 GLY A C 1
ATOM 637 O O . GLY A 1 79 ? 16.102 5.556 -4.516 1.00 89.69 79 GLY A O 1
ATOM 638 N N . THR A 1 80 ? 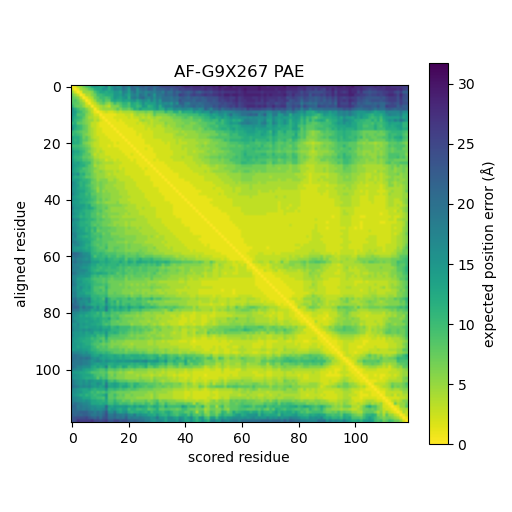13.868 5.632 -4.642 1.00 88.44 80 THR A N 1
ATOM 639 C CA . THR A 1 80 ? 13.586 4.283 -4.123 1.00 88.44 80 THR A CA 1
ATOM 640 C C . THR A 1 80 ? 12.320 3.729 -4.766 1.00 88.44 80 THR A C 1
ATOM 642 O O . THR A 1 80 ? 11.483 4.496 -5.247 1.00 88.44 80 THR A O 1
ATOM 645 N N . MET A 1 81 ? 12.147 2.405 -4.750 1.00 88.31 81 MET A N 1
ATOM 646 C CA . MET A 1 81 ? 10.905 1.798 -5.218 1.00 88.31 81 MET A CA 1
ATOM 647 C C . MET A 1 81 ? 9.728 2.276 -4.349 1.00 88.31 81 MET A C 1
ATOM 649 O O . MET A 1 81 ? 9.805 2.179 -3.116 1.00 88.31 81 MET A O 1
ATOM 653 N N . PRO A 1 82 ? 8.626 2.771 -4.948 1.00 91.31 82 PRO A N 1
ATOM 654 C CA . PRO A 1 82 ? 7.437 3.127 -4.190 1.00 91.31 82 PRO A CA 1
ATOM 655 C C . PRO A 1 82 ? 6.947 1.958 -3.327 1.00 91.31 82 PRO A C 1
ATOM 657 O O . PRO A 1 82 ? 7.145 0.784 -3.657 1.00 91.31 82 PRO A O 1
ATOM 660 N N . LYS A 1 83 ? 6.276 2.284 -2.219 1.00 92.56 83 LYS A N 1
ATOM 661 C CA . LYS A 1 83 ? 5.693 1.308 -1.291 1.00 92.56 83 LYS A CA 1
ATOM 662 C C . LYS A 1 83 ? 4.178 1.424 -1.268 1.00 92.56 83 LYS A C 1
ATOM 664 O O . LYS A 1 83 ? 3.641 2.532 -1.259 1.00 92.56 83 LYS A O 1
ATOM 669 N N . SER A 1 84 ? 3.516 0.276 -1.204 1.00 91.50 84 SER A N 1
ATOM 670 C CA . SER A 1 84 ? 2.065 0.169 -1.092 1.00 91.50 84 SER A CA 1
ATOM 671 C C . SER A 1 84 ? 1.557 0.812 0.201 1.00 91.50 84 SER A C 1
ATOM 673 O O . SER A 1 84 ? 2.112 0.610 1.284 1.00 91.50 84 SER A O 1
ATOM 675 N N . LYS A 1 85 ? 0.461 1.565 0.104 1.00 88.31 85 LYS A N 1
ATOM 676 C CA . LYS A 1 85 ? -0.283 2.118 1.243 1.00 88.31 85 LYS A CA 1
ATOM 677 C C . LYS A 1 85 ? -1.143 1.071 1.946 1.00 88.31 85 LYS A C 1
ATOM 679 O O . LYS A 1 85 ? -1.584 1.313 3.070 1.00 88.31 85 LYS A O 1
ATOM 684 N N . TYR A 1 86 ? -1.376 -0.076 1.310 1.00 80.81 86 TYR A N 1
ATOM 685 C CA . TYR A 1 86 ? -2.104 -1.195 1.897 1.00 80.81 86 TYR A CA 1
ATOM 686 C C . TYR A 1 86 ? -1.287 -1.919 2.973 1.00 80.81 86 TYR A C 1
ATOM 688 O O . TYR A 1 86 ? -1.770 -2.083 4.091 1.00 80.81 86 TYR A O 1
ATOM 696 N N . ASN A 1 87 ? -0.050 -2.321 2.666 1.00 82.81 87 ASN A N 1
ATOM 697 C CA . ASN A 1 87 ? 0.763 -3.133 3.582 1.00 82.81 87 ASN A CA 1
ATOM 698 C C . ASN A 1 87 ? 2.248 -2.730 3.679 1.00 82.81 87 ASN A C 1
ATOM 700 O O . ASN A 1 87 ? 3.023 -3.422 4.335 1.00 82.81 87 ASN A O 1
ATOM 704 N N . GLY A 1 88 ? 2.664 -1.640 3.031 1.00 87.56 88 GLY A N 1
ATOM 705 C CA . GLY A 1 88 ? 4.040 -1.143 3.090 1.00 87.56 88 GLY A CA 1
ATOM 706 C C . GLY A 1 88 ? 5.056 -1.918 2.247 1.00 87.56 88 GLY A C 1
ATOM 707 O O . GLY A 1 88 ? 6.237 -1.568 2.279 1.00 87.56 88 GLY A O 1
ATOM 708 N N . SER A 1 89 ? 4.642 -2.938 1.489 1.00 90.38 89 SER A N 1
ATOM 709 C CA . SER A 1 89 ? 5.552 -3.670 0.602 1.00 90.38 89 SER A CA 1
ATOM 710 C C . SER A 1 89 ? 5.966 -2.824 -0.601 1.00 90.38 89 SER A C 1
ATOM 712 O O . SER A 1 89 ? 5.159 -2.041 -1.107 1.00 90.38 89 SER A O 1
ATOM 714 N N . GLU A 1 90 ? 7.185 -3.028 -1.096 1.00 92.44 90 GLU A N 1
ATOM 715 C CA . GLU A 1 90 ? 7.627 -2.451 -2.369 1.00 92.44 90 GLU A CA 1
ATOM 716 C C . GLU A 1 90 ? 6.783 -2.974 -3.536 1.00 92.44 90 GLU A C 1
ATOM 718 O O . GLU A 1 90 ? 6.365 -4.137 -3.557 1.00 92.44 90 GLU A O 1
ATOM 723 N N . PHE A 1 91 ? 6.552 -2.108 -4.519 1.00 93.19 91 PHE A N 1
ATOM 724 C CA . PHE A 1 91 ? 5.983 -2.533 -5.791 1.00 93.19 91 PHE A CA 1
ATOM 725 C C . PHE A 1 91 ? 6.988 -3.390 -6.570 1.00 93.19 91 PHE A C 1
ATOM 727 O O . PHE A 1 91 ? 8.200 -3.212 -6.490 1.00 93.19 91 PHE A O 1
ATOM 734 N N . THR A 1 92 ? 6.466 -4.323 -7.354 1.00 91.62 92 THR A N 1
ATOM 735 C CA . THR A 1 92 ? 7.208 -5.142 -8.308 1.00 91.62 92 THR A CA 1
ATOM 736 C C . THR A 1 92 ? 6.586 -4.946 -9.681 1.00 91.62 92 THR A C 1
ATOM 738 O O . THR A 1 92 ? 5.365 -5.021 -9.824 1.00 91.62 92 THR A O 1
ATOM 741 N N . VAL A 1 93 ? 7.432 -4.681 -10.675 1.00 92.19 93 VAL A N 1
ATOM 742 C CA . VAL A 1 93 ? 7.027 -4.483 -12.067 1.00 92.19 93 VAL A CA 1
ATOM 743 C C . VAL A 1 93 ? 7.736 -5.516 -12.924 1.00 92.19 93 VAL A C 1
ATOM 745 O O . VAL A 1 93 ? 8.954 -5.663 -12.835 1.00 92.19 93 VAL A O 1
ATOM 748 N N . GLU A 1 94 ? 6.970 -6.247 -13.724 1.00 91.44 94 GLU A N 1
ATOM 749 C CA . GLU A 1 94 ? 7.472 -7.332 -14.564 1.00 91.44 94 GLU A CA 1
ATOM 750 C C . GLU A 1 94 ? 6.817 -7.294 -15.941 1.00 91.44 94 GLU A C 1
ATOM 752 O O . GLU A 1 94 ? 5.694 -6.814 -16.102 1.00 91.44 94 GLU A O 1
ATOM 757 N N . PHE A 1 95 ? 7.521 -7.827 -16.935 1.00 88.88 95 PHE A N 1
ATOM 758 C CA . PHE A 1 95 ? 6.958 -8.089 -18.252 1.00 88.88 95 PHE A CA 1
ATOM 759 C C . PHE A 1 95 ? 6.590 -9.568 -18.367 1.00 88.88 95 PHE A C 1
ATOM 761 O O . PHE A 1 95 ? 7.411 -10.439 -18.088 1.00 88.88 95 PHE A O 1
ATOM 768 N N . ASP A 1 96 ? 5.377 -9.855 -18.833 1.00 85.25 96 ASP A N 1
ATOM 769 C CA . ASP A 1 96 ? 5.004 -11.203 -19.270 1.00 85.25 96 ASP A CA 1
ATOM 770 C C . ASP A 1 96 ? 5.759 -11.567 -20.569 1.00 85.25 96 ASP A C 1
ATOM 772 O O . ASP A 1 96 ? 6.265 -10.707 -21.291 1.00 85.25 96 ASP A O 1
ATOM 776 N N . THR A 1 97 ? 5.755 -12.848 -20.926 1.00 79.50 97 THR A N 1
ATOM 777 C CA . THR A 1 97 ? 6.184 -13.420 -22.214 1.00 79.50 97 THR A CA 1
ATOM 778 C C . THR A 1 97 ? 5.638 -12.669 -23.436 1.00 79.50 97 THR A C 1
ATOM 780 O O . THR A 1 97 ? 6.311 -12.565 -24.460 1.00 79.50 97 THR A O 1
ATOM 783 N N . ALA A 1 98 ? 4.445 -12.076 -23.320 1.00 81.19 98 ALA A N 1
ATOM 784 C CA . ALA A 1 98 ? 3.825 -11.227 -24.339 1.00 81.19 98 ALA A CA 1
ATOM 785 C C . ALA A 1 98 ? 4.265 -9.745 -24.286 1.00 81.19 98 ALA A C 1
ATOM 787 O O . ALA A 1 98 ? 3.649 -8.906 -24.944 1.00 81.19 98 ALA A O 1
ATOM 788 N N . LYS A 1 99 ? 5.291 -9.407 -23.494 1.00 82.56 99 LYS A N 1
ATOM 789 C CA . LYS A 1 99 ? 5.814 -8.047 -23.253 1.00 82.56 99 LYS A CA 1
ATOM 790 C C . LYS A 1 99 ? 4.783 -7.072 -22.683 1.00 82.56 99 LYS A C 1
ATOM 792 O O . LYS A 1 99 ? 4.865 -5.863 -22.887 1.00 82.56 99 LYS A O 1
ATOM 797 N N . LYS A 1 100 ? 3.792 -7.604 -21.972 1.00 86.75 100 LYS A N 1
ATOM 798 C CA . LYS A 1 100 ? 2.777 -6.816 -21.273 1.00 86.75 100 LYS A CA 1
ATOM 799 C C . LYS A 1 100 ? 3.217 -6.600 -19.834 1.00 86.75 100 LYS A C 1
ATOM 801 O O . LYS A 1 100 ? 3.757 -7.522 -19.232 1.00 86.75 100 LYS A O 1
ATOM 806 N N . VAL A 1 101 ? 2.983 -5.403 -19.308 1.00 90.25 101 VAL A N 1
ATOM 807 C CA . VAL A 1 101 ? 3.423 -5.036 -17.960 1.00 90.25 101 VAL A CA 1
ATOM 808 C C . VAL A 1 101 ? 2.436 -5.560 -16.920 1.00 90.25 101 VAL A C 1
ATOM 810 O O . VAL A 1 101 ? 1.224 -5.404 -17.073 1.00 90.25 101 VAL A O 1
ATOM 813 N N . THR A 1 102 ? 2.974 -6.141 -15.856 1.00 91.50 102 THR A N 1
ATOM 814 C CA . THR A 1 102 ? 2.251 -6.529 -14.649 1.00 91.50 102 THR A CA 1
ATOM 815 C C . THR A 1 102 ? 2.854 -5.784 -13.465 1.00 91.50 102 THR A C 1
ATOM 817 O O . THR A 1 102 ? 4.074 -5.760 -13.292 1.00 91.50 102 THR A O 1
ATOM 820 N N . VAL A 1 103 ? 1.999 -5.166 -12.648 1.00 92.19 103 VAL A N 1
ATOM 821 C CA . VAL A 1 103 ? 2.405 -4.403 -11.463 1.00 92.19 103 VAL A CA 1
ATOM 822 C C . VAL A 1 103 ? 1.705 -4.967 -10.239 1.00 92.19 103 VAL A C 1
ATOM 824 O O . VAL A 1 103 ? 0.475 -5.011 -10.175 1.00 92.19 103 VAL A O 1
ATOM 827 N N . SER A 1 104 ? 2.493 -5.401 -9.259 1.00 91.00 104 SER A N 1
ATOM 828 C CA . SER A 1 104 ? 1.996 -6.021 -8.030 1.00 91.00 104 SER A CA 1
ATOM 829 C C . SER A 1 104 ? 2.687 -5.445 -6.802 1.00 91.00 104 SER A C 1
ATOM 831 O O . SER A 1 104 ? 3.857 -5.078 -6.854 1.00 91.00 104 SER A O 1
ATOM 833 N N . ALA A 1 105 ? 1.983 -5.399 -5.678 1.00 91.31 105 ALA A N 1
ATOM 834 C CA . ALA A 1 105 ? 2.574 -5.127 -4.376 1.00 91.31 105 ALA A CA 1
ATOM 835 C C . ALA A 1 105 ? 1.856 -5.969 -3.328 1.00 91.31 105 ALA A C 1
ATOM 837 O O . ALA A 1 105 ? 0.627 -6.056 -3.309 1.00 91.31 105 ALA A O 1
ATOM 838 N N . GLY A 1 106 ? 2.623 -6.606 -2.448 1.00 83.62 106 GLY A N 1
ATOM 839 C CA . GLY A 1 106 ? 2.038 -7.110 -1.216 1.00 83.62 106 GLY A CA 1
ATOM 840 C C . GLY A 1 106 ? 1.070 -8.278 -1.371 1.00 83.62 106 GLY A C 1
ATOM 841 O O . GLY A 1 106 ? 0.165 -8.421 -0.553 1.00 83.62 106 GLY A O 1
ATOM 842 N N . GLY A 1 107 ? 1.233 -9.069 -2.432 1.00 83.31 107 GLY A N 1
ATOM 843 C CA . GLY A 1 107 ? 0.322 -10.156 -2.788 1.00 83.31 107 GLY A CA 1
ATOM 844 C C . GLY A 1 107 ? -0.921 -9.717 -3.570 1.00 83.31 107 GLY A C 1
ATOM 845 O O . GLY A 1 107 ? -1.735 -10.572 -3.900 1.00 83.31 107 GLY A O 1
ATOM 846 N N . LYS A 1 108 ? -1.072 -8.422 -3.889 1.00 87.00 108 LYS A N 1
ATOM 847 C CA . LYS A 1 108 ? -2.112 -7.905 -4.790 1.00 87.00 108 LYS A CA 1
ATOM 848 C C . LYS A 1 108 ? -1.508 -7.491 -6.128 1.00 87.00 108 LYS A C 1
ATOM 850 O O . LYS A 1 108 ? -0.443 -6.873 -6.167 1.00 87.00 108 LYS A O 1
ATOM 855 N N . THR A 1 109 ? -2.217 -7.792 -7.208 1.00 89.62 109 THR A N 1
ATOM 856 C CA . THR A 1 109 ? -1.870 -7.372 -8.568 1.00 89.62 109 THR A CA 1
ATOM 857 C C . THR A 1 109 ? -2.804 -6.250 -8.986 1.00 89.62 109 THR A C 1
ATOM 859 O O . THR A 1 109 ? -4.004 -6.445 -9.036 1.00 89.62 109 THR A O 1
ATOM 862 N N . PHE A 1 110 ? -2.266 -5.068 -9.265 1.00 88.56 110 PHE A N 1
ATOM 863 C CA . PHE A 1 110 ? -3.067 -3.891 -9.627 1.00 88.56 110 PHE A CA 1
ATOM 864 C C . PHE A 1 110 ? -3.238 -3.781 -11.139 1.00 88.56 110 PHE A C 1
ATOM 866 O O . PHE A 1 110 ? -4.310 -3.436 -11.630 1.00 88.56 110 PHE A O 1
ATOM 873 N N . ILE A 1 111 ? -2.172 -4.113 -11.869 1.00 89.50 111 ILE A N 1
ATOM 874 C CA . ILE A 1 111 ? -2.160 -4.190 -13.326 1.00 89.50 111 ILE A CA 1
ATOM 875 C C . ILE A 1 111 ? -1.766 -5.609 -13.704 1.00 89.50 111 ILE A C 1
ATOM 877 O O . ILE A 1 111 ? -0.683 -6.057 -13.328 1.00 89.50 111 ILE A O 1
ATOM 881 N N . ASP A 1 112 ? -2.615 -6.295 -14.461 1.00 88.69 112 ASP A N 1
ATOM 882 C CA . ASP A 1 112 ? -2.332 -7.605 -15.039 1.00 88.69 112 ASP A CA 1
ATOM 883 C C . ASP A 1 112 ? -2.314 -7.502 -16.560 1.00 88.69 112 ASP A C 1
ATOM 885 O O . ASP A 1 112 ? -3.324 -7.203 -17.203 1.00 88.69 112 ASP A O 1
ATOM 889 N N . LYS A 1 113 ? -1.137 -7.725 -17.151 1.00 82.25 113 LYS A N 1
ATOM 890 C CA . LYS A 1 113 ? -0.942 -7.702 -18.608 1.00 82.25 113 LYS A CA 1
ATOM 891 C C . LYS A 1 113 ? -1.470 -6.413 -19.257 1.00 82.25 113 LYS A C 1
ATOM 893 O O . LYS A 1 113 ? -2.073 -6.449 -20.334 1.00 82.25 113 LYS A O 1
ATOM 898 N N . GLY A 1 114 ? -1.220 -5.276 -18.613 1.00 75.12 114 GLY A N 1
ATOM 899 C CA . GLY A 1 114 ? -1.644 -3.950 -19.063 1.00 75.12 114 GLY A CA 1
ATOM 900 C C . GLY A 1 114 ? -3.145 -3.677 -18.958 1.00 75.12 114 GLY A C 1
ATOM 901 O O . GLY A 1 114 ? -3.650 -2.786 -19.639 1.00 75.12 114 GLY A O 1
ATOM 902 N N . LYS A 1 115 ? -3.871 -4.457 -18.152 1.00 80.06 115 LYS A N 1
ATOM 903 C CA . LYS A 1 115 ? -5.253 -4.174 -17.763 1.00 80.06 115 LYS A CA 1
ATOM 904 C C . LYS A 1 115 ? -5.328 -3.939 -16.264 1.00 80.06 115 LYS A C 1
ATOM 906 O O . LYS A 1 115 ? -4.685 -4.649 -15.495 1.00 80.06 115 LYS A O 1
ATOM 911 N N . GLU A 1 116 ? -6.131 -2.963 -15.869 1.00 81.31 116 GLU A N 1
ATOM 912 C CA . GLU A 1 116 ? -6.490 -2.757 -14.469 1.00 81.31 116 GLU A CA 1
ATOM 913 C C . GLU A 1 116 ? -7.244 -3.984 -13.945 1.00 81.31 116 GLU A C 1
ATOM 915 O O . GLU A 1 116 ? -8.094 -4.543 -14.646 1.00 81.31 116 GLU A O 1
ATOM 920 N N . GLN A 1 117 ? -6.922 -4.416 -12.727 1.00 73.94 117 GLN A N 1
ATOM 921 C CA . GLN A 1 117 ? -7.773 -5.345 -11.989 1.00 73.94 117 GLN A CA 1
ATOM 922 C C . GLN A 1 117 ? -8.754 -4.553 -11.123 1.00 73.94 117 GLN A C 1
ATOM 924 O O . GLN A 1 117 ? -8.370 -3.625 -10.413 1.00 73.94 117 GLN A O 1
ATOM 929 N N . GLU A 1 118 ? -10.030 -4.928 -11.173 1.00 61.41 118 GLU A N 1
ATOM 930 C CA . GLU A 1 118 ? -11.019 -4.507 -10.182 1.00 61.41 118 GLU A CA 1
ATOM 931 C C . GLU A 1 118 ? -11.043 -5.545 -9.051 1.00 61.41 118 GLU A C 1
ATOM 933 O O . GLU A 1 118 ? -11.043 -6.749 -9.319 1.00 61.41 118 GLU A O 1
ATOM 938 N N . PHE A 1 119 ? -11.048 -5.079 -7.799 1.00 58.88 119 PHE A N 1
ATOM 939 C CA . PHE A 1 119 ? -11.235 -5.905 -6.600 1.00 58.88 119 PHE A CA 1
ATOM 940 C C . PHE A 1 119 ? -12.475 -5.454 -5.836 1.00 58.88 119 PHE A C 1
ATOM 942 O O . PHE A 1 119 ? -12.712 -4.223 -5.774 1.00 58.88 119 PHE A O 1
#

InterPro domains:
  IPR012902 Prokaryotic N-terminal methylation site [PF07963] (4-28)
  IPR012902 Prokaryotic N-terminal methylation site [PS00409] (7-27)
  IPR012902 Prokaryotic N-terminal methylation site [TIGR02532] (6-29)
  IPR045584 Pilin-like [SSF54523] (9-64)

Foldseek 3Di:
DDDDDDDDDDPVVVVVVVVVVVVVCVPVVVVVVVVQLVVLLVVVLVVQVVLQVLLVVVCVVPVDFDQVVSLVSVCVVVVHADARPNPRFGKGWGADPVRFIWIDGDPDTQADSNDGDDD

Radius of gyration: 25.27 Å; Cα contacts (8 Å, |Δi|>4): 127; chains: 1; bounding box: 42×47×80 Å

Organism: NCBI:txid796937

Secondary structure (DSSP, 8-state):
-------PPPHHHHHHHHHHHHHHHHHHHHHHHHHHHHHHHHHHHHHHHHHHHHHHHHHHHH----HHHHHHHHHHHHSS--B-TTT-PBEEEEE-TTS-EEEEETTEEEEETTEEPP-

Solvent-accessible surface area (backbone atoms only — not comparable to full-atom values): 6893 Å² total; per-residue (Å²): 134,88,83,79,81,79,89,71,87,55,72,65,60,53,51,56,52,52,54,51,52,51,60,55,43,68,58,49,50,63,55,49,50,55,51,52,52,51,51,26,49,54,52,39,41,54,51,36,54,53,52,45,52,52,49,53,50,46,30,72,76,66,74,51,70,55,50,68,61,50,50,52,52,49,21,70,74,63,76,47,70,60,57,32,71,77,77,62,33,55,58,46,65,44,54,48,99,86,71,27,42,27,26,33,36,78,94,44,65,39,25,56,66,70,36,79,56,88,130